Protein AF-A0A8E2AZ29-F1 (afdb_monomer_lite)

Secondary structure (DSSP, 8-state):
-HHHHHHHHHHHHHTT-TT-TT-GGG--GGGGPPPPTTS--BTTTB-TTGGG--GGG-

Sequence (58 aa):
AFMVIIWQIKMLWHAGRGHDPSGVKVTTQEQFAVPCKACPQPGINLPNNWEQAPPEFQ

Foldseek 3Di:
DVVVVVVLLVLCVVLVNNPPPVDPVPDDPVSSDDPDPPDDDPPPPADPPNVVDPPVND

pLDDT: mean 81.17, std 10.02, range [48.62, 91.56]

Organism: NCBI:txid1052685

Radius of gyration: 18.08 Å; chains: 1; bounding box: 40×18×45 Å

Structure (mmCIF, N/CA/C/O backbone):
data_AF-A0A8E2AZ29-F1
#
_entry.id   AF-A0A8E2AZ29-F1
#
loop_
_atom_site.group_PDB
_atom_site.id
_atom_site.type_symbol
_atom_site.label_atom_id
_atom_site.label_alt_id
_atom_site.label_comp_id
_atom_site.label_asym_id
_atom_site.label_entity_id
_atom_site.label_seq_id
_atom_site.pdbx_PDB_ins_code
_atom_site.Cartn_x
_atom_site.Cartn_y
_atom_site.Cartn_z
_atom_site.occupancy
_atom_site.B_iso_or_equiv
_atom_site.auth_seq_id
_atom_site.auth_comp_id
_atom_site.auth_asym_id
_atom_site.auth_atom_id
_atom_site.pdbx_PDB_model_num
ATOM 1 N N . ALA A 1 1 ? 20.246 9.324 -20.960 1.00 51.47 1 ALA A N 1
ATOM 2 C CA . ALA A 1 1 ? 19.291 8.210 -21.168 1.00 51.47 1 ALA A CA 1
ATOM 3 C C . ALA A 1 1 ? 19.460 7.048 -20.172 1.00 51.47 1 ALA A C 1
ATOM 5 O O . ALA A 1 1 ? 18.457 6.479 -19.773 1.00 51.47 1 ALA A O 1
ATOM 6 N N . PHE A 1 2 ? 20.673 6.714 -19.709 1.00 48.62 2 PHE A N 1
ATOM 7 C CA . PHE A 1 2 ? 20.907 5.575 -18.796 1.00 48.62 2 PHE A CA 1
ATOM 8 C C . PHE A 1 2 ? 20.264 5.699 -17.400 1.00 48.62 2 PHE A C 1
ATOM 10 O O . PHE A 1 2 ? 19.740 4.728 -16.865 1.00 48.62 2 PHE A O 1
ATOM 17 N N . MET A 1 3 ? 20.254 6.900 -16.818 1.00 51.69 3 MET A N 1
ATOM 18 C CA . MET A 1 3 ? 19.760 7.111 -15.450 1.00 51.69 3 MET A CA 1
ATOM 19 C C . MET A 1 3 ? 18.228 6.976 -15.324 1.00 51.69 3 MET A C 1
ATOM 21 O O . MET A 1 3 ? 17.728 6.570 -14.280 1.00 51.69 3 MET A O 1
ATOM 25 N N . VAL A 1 4 ? 17.486 7.261 -16.402 1.00 57.88 4 VAL A N 1
ATOM 26 C CA . VAL A 1 4 ? 16.010 7.232 -16.431 1.00 57.88 4 VAL A CA 1
ATOM 27 C C . VAL A 1 4 ? 15.473 5.795 -16.436 1.00 57.88 4 VAL A C 1
ATOM 29 O O . VAL A 1 4 ? 14.523 5.492 -15.719 1.00 57.88 4 VAL A O 1
ATOM 32 N N . ILE A 1 5 ? 16.114 4.889 -17.185 1.00 62.22 5 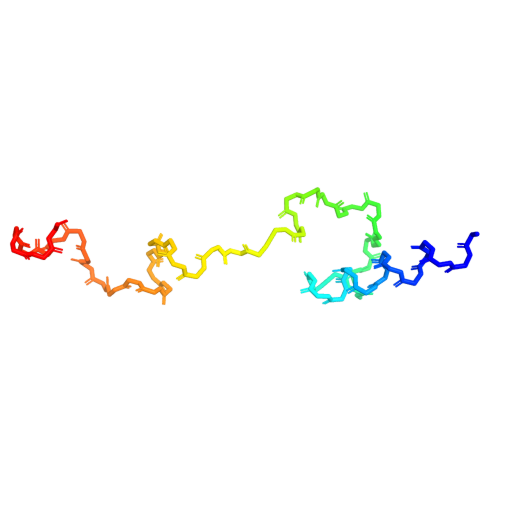ILE A N 1
ATOM 33 C CA . ILE A 1 5 ? 15.677 3.488 -17.321 1.00 62.22 5 ILE A CA 1
ATOM 34 C C . ILE A 1 5 ? 15.842 2.725 -15.996 1.00 62.22 5 ILE A C 1
ATOM 36 O O . ILE A 1 5 ? 14.952 1.982 -15.592 1.00 62.22 5 ILE A O 1
ATOM 40 N N . ILE A 1 6 ? 16.945 2.950 -15.271 1.00 70.62 6 ILE A N 1
ATOM 41 C CA . ILE A 1 6 ? 17.207 2.267 -13.991 1.00 70.62 6 ILE A CA 1
ATOM 42 C C . ILE A 1 6 ? 16.190 2.683 -12.918 1.00 70.62 6 ILE A C 1
ATOM 44 O O . ILE A 1 6 ? 15.745 1.846 -12.132 1.00 70.62 6 ILE A O 1
ATOM 48 N N . TRP A 1 7 ? 15.805 3.962 -12.881 1.00 70.62 7 TRP A N 1
ATOM 49 C CA . TRP A 1 7 ? 14.849 4.457 -11.890 1.00 70.62 7 TRP A CA 1
ATOM 50 C C . TRP A 1 7 ? 13.439 3.896 -12.119 1.00 70.62 7 TRP A C 1
ATOM 52 O O . TRP A 1 7 ? 12.815 3.413 -11.176 1.00 70.62 7 TRP A O 1
ATOM 62 N N . GLN A 1 8 ? 12.976 3.858 -13.373 1.00 76.06 8 GLN A N 1
ATOM 63 C CA . GLN A 1 8 ? 11.667 3.290 -13.718 1.00 76.06 8 GLN A CA 1
ATOM 64 C C . GLN A 1 8 ? 11.556 1.807 -13.336 1.00 76.06 8 GLN A C 1
ATOM 66 O O . GLN A 1 8 ? 10.555 1.392 -12.753 1.00 76.06 8 GLN A O 1
ATOM 71 N N . ILE A 1 9 ? 12.601 1.015 -13.594 1.00 80.69 9 ILE A N 1
ATOM 72 C CA . ILE A 1 9 ? 12.615 -0.414 -13.250 1.00 80.69 9 ILE A CA 1
ATOM 73 C C . ILE A 1 9 ? 12.559 -0.615 -11.731 1.00 80.69 9 ILE A C 1
ATOM 75 O O . ILE A 1 9 ? 11.769 -1.425 -11.251 1.00 80.69 9 ILE A O 1
ATOM 79 N N . LYS A 1 10 ? 13.334 0.151 -10.952 1.00 82.94 10 LYS A N 1
ATOM 80 C CA . LYS A 1 10 ? 13.303 0.059 -9.483 1.00 82.94 10 LYS A CA 1
ATOM 81 C C . LYS A 1 10 ? 11.920 0.372 -8.910 1.00 82.94 10 LYS A C 1
ATOM 83 O O . LYS A 1 10 ? 11.444 -0.359 -8.046 1.00 82.94 10 LYS A O 1
ATOM 88 N N . MET A 1 11 ? 11.256 1.412 -9.414 1.00 83.12 11 MET A N 1
ATOM 89 C CA . MET A 1 11 ? 9.902 1.767 -8.971 1.00 83.12 11 MET A CA 1
ATOM 90 C C . MET A 1 11 ? 8.891 0.653 -9.274 1.00 83.12 11 MET A C 1
ATOM 92 O O . MET A 1 11 ? 8.067 0.329 -8.422 1.00 83.12 11 MET A O 1
ATOM 96 N N . LEU A 1 12 ? 8.994 0.007 -10.441 1.00 84.62 12 LEU A N 1
ATOM 97 C CA . LEU A 1 12 ? 8.156 -1.150 -10.783 1.00 84.62 12 LEU A CA 1
ATOM 98 C C . LEU A 1 12 ? 8.368 -2.323 -9.825 1.00 84.62 12 LEU A C 1
ATOM 100 O O . LEU A 1 12 ? 7.409 -3.004 -9.481 1.00 84.62 12 LEU A O 1
ATOM 104 N N . TRP A 1 13 ? 9.597 -2.560 -9.367 1.00 82.00 13 TRP A N 1
ATOM 105 C CA . TRP A 1 13 ? 9.885 -3.624 -8.404 1.00 82.00 13 TRP A CA 1
ATOM 106 C C . TRP A 1 13 ? 9.288 -3.321 -7.029 1.00 82.00 13 TRP A C 1
ATOM 108 O O . TRP A 1 13 ? 8.643 -4.190 -6.449 1.00 82.00 13 TRP A O 1
ATOM 118 N N . HIS A 1 14 ? 9.422 -2.084 -6.538 1.00 83.44 14 HIS A N 1
ATOM 119 C CA . HIS A 1 14 ? 8.791 -1.662 -5.280 1.00 83.44 14 HIS A CA 1
ATOM 120 C C . HIS A 1 14 ? 7.260 -1.740 -5.326 1.00 83.44 14 HIS A C 1
ATOM 122 O O . HIS A 1 14 ? 6.637 -2.044 -4.313 1.00 83.44 14 HIS A O 1
ATOM 128 N N . ALA A 1 15 ? 6.667 -1.523 -6.500 1.00 83.06 15 ALA A N 1
ATOM 129 C CA . ALA A 1 15 ? 5.236 -1.685 -6.736 1.00 83.06 15 ALA A CA 1
ATOM 130 C C . ALA A 1 15 ? 4.801 -3.148 -6.985 1.00 83.06 15 ALA A C 1
ATOM 132 O O . ALA A 1 15 ? 3.626 -3.397 -7.242 1.00 83.06 15 ALA A O 1
ATOM 133 N N . GLY A 1 16 ? 5.718 -4.127 -6.964 1.00 84.19 16 GLY A N 1
ATOM 134 C CA . GLY A 1 16 ? 5.404 -5.538 -7.241 1.00 84.19 16 GLY A CA 1
ATOM 135 C C . GLY A 1 16 ? 5.097 -5.850 -8.714 1.00 84.19 16 GLY A C 1
ATOM 136 O O . GLY A 1 16 ? 4.546 -6.901 -9.026 1.00 84.19 16 GLY A O 1
ATOM 137 N N . ARG A 1 17 ? 5.453 -4.952 -9.638 1.00 85.25 17 ARG A N 1
ATOM 138 C CA . ARG A 1 17 ? 5.166 -5.028 -11.085 1.00 85.25 17 ARG A CA 1
ATOM 139 C C . ARG A 1 17 ? 6.394 -5.306 -11.952 1.00 85.25 17 ARG A C 1
ATOM 141 O O . ARG A 1 17 ? 6.294 -5.310 -13.172 1.00 85.25 17 ARG A O 1
ATOM 148 N N . GLY A 1 18 ? 7.552 -5.571 -11.344 1.00 83.69 18 GLY A N 1
ATOM 149 C CA . GLY A 1 18 ? 8.801 -5.861 -12.063 1.00 83.69 18 GLY A CA 1
ATOM 150 C C . GLY A 1 18 ? 8.751 -7.095 -12.975 1.00 83.69 18 GLY A C 1
ATOM 151 O O . GLY A 1 18 ? 9.493 -7.147 -13.951 1.00 83.69 18 GLY A O 1
ATOM 152 N N . HIS A 1 19 ? 7.863 -8.050 -12.680 1.00 84.69 19 HIS A N 1
ATOM 153 C CA . HIS A 1 19 ? 7.661 -9.290 -13.440 1.00 84.69 19 HIS A CA 1
ATOM 154 C C . HIS A 1 19 ? 6.263 -9.399 -14.068 1.00 84.69 19 HIS A C 1
ATOM 156 O O . HIS A 1 19 ? 5.868 -10.490 -14.470 1.00 84.69 19 HIS A O 1
ATOM 162 N N . ASP A 1 20 ? 5.498 -8.304 -14.141 1.00 84.94 20 ASP A N 1
ATOM 163 C CA . ASP A 1 20 ? 4.180 -8.328 -14.782 1.00 84.94 20 ASP A CA 1
ATOM 164 C C . ASP A 1 20 ? 4.331 -8.690 -16.275 1.00 84.94 20 ASP A C 1
ATOM 166 O O . ASP A 1 20 ? 4.976 -7.932 -17.010 1.00 84.94 20 ASP A O 1
ATOM 170 N N . PRO A 1 21 ? 3.747 -9.809 -16.752 1.00 86.75 21 PRO A N 1
ATOM 171 C CA . PRO A 1 21 ? 3.834 -10.223 -18.155 1.00 86.75 21 PRO A CA 1
ATOM 172 C C . PRO A 1 21 ? 3.273 -9.184 -19.133 1.00 86.75 21 PRO A C 1
ATOM 174 O O . PRO A 1 21 ? 3.665 -9.148 -20.298 1.00 86.75 21 PRO A O 1
ATOM 177 N N . SER A 1 22 ? 2.373 -8.323 -18.658 1.00 87.62 22 SER A N 1
ATOM 178 C CA . SER A 1 22 ? 1.758 -7.240 -19.432 1.00 87.62 22 SER A CA 1
ATOM 179 C C . SER A 1 22 ? 2.696 -6.033 -19.606 1.00 87.62 22 SER A C 1
ATOM 181 O O . SER A 1 22 ? 2.442 -5.145 -20.425 1.00 87.62 22 SER A O 1
ATOM 183 N N . GLY A 1 23 ? 3.804 -6.002 -18.859 1.00 83.81 23 GLY A N 1
ATOM 184 C CA . GLY A 1 23 ? 4.859 -4.998 -18.943 1.00 83.81 23 GLY A CA 1
ATOM 185 C C . GLY A 1 23 ? 4.494 -3.624 -18.368 1.00 83.81 23 GLY A C 1
ATOM 186 O O . GLY A 1 23 ? 3.402 -3.379 -17.871 1.00 83.81 23 GLY A O 1
ATOM 187 N N . VAL A 1 24 ? 5.431 -2.674 -18.468 1.00 84.12 24 VAL A N 1
ATOM 188 C CA . VAL A 1 24 ? 5.299 -1.325 -17.875 1.00 84.12 24 VAL A CA 1
ATOM 189 C C . VAL A 1 24 ? 4.150 -0.493 -18.454 1.00 84.12 24 VAL A C 1
ATOM 191 O O . VAL A 1 24 ? 3.627 0.388 -17.780 1.00 84.12 24 VAL A O 1
ATOM 194 N N . LYS A 1 25 ? 3.743 -0.754 -19.704 1.00 85.38 25 LYS A N 1
ATOM 195 C CA . LYS A 1 25 ? 2.730 0.056 -20.405 1.00 85.38 25 LYS A CA 1
ATOM 196 C C . LYS A 1 25 ? 1.342 -0.038 -19.776 1.00 85.38 25 LYS A C 1
ATOM 198 O O . LYS A 1 25 ? 0.529 0.851 -20.005 1.00 85.38 25 LYS A O 1
ATOM 203 N N . VAL A 1 26 ? 1.073 -1.098 -19.017 1.00 85.62 26 VAL A N 1
ATOM 204 C CA . VAL A 1 26 ? -0.211 -1.286 -18.331 1.00 85.62 26 VAL A CA 1
ATOM 205 C C . VAL A 1 26 ? -0.188 -0.800 -16.8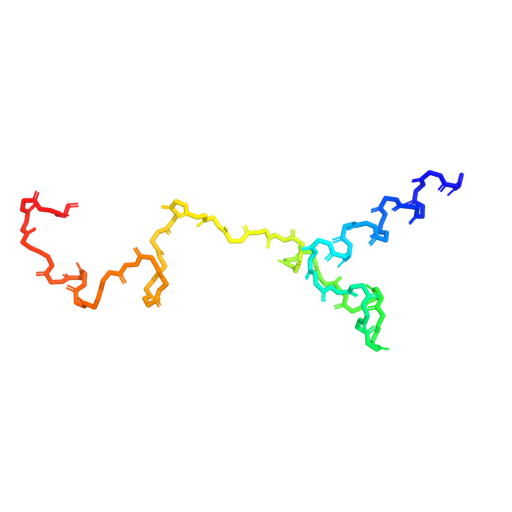83 1.00 85.62 26 VAL A C 1
ATOM 207 O O . VAL A 1 26 ? -1.210 -0.870 -16.203 1.00 85.62 26 VAL A O 1
ATOM 210 N N . THR A 1 27 ? 0.961 -0.334 -16.384 1.00 82.75 27 THR A N 1
ATOM 211 C CA . THR A 1 27 ? 1.062 0.189 -15.024 1.00 82.75 27 THR A CA 1
ATOM 212 C C . THR A 1 27 ? 0.480 1.597 -14.981 1.00 82.75 27 THR A C 1
ATOM 214 O O . THR A 1 27 ? 1.014 2.518 -15.600 1.00 82.75 27 THR A O 1
ATOM 217 N N . THR A 1 28 ? -0.620 1.773 -14.252 1.00 83.38 28 THR A N 1
ATOM 218 C CA . THR A 1 28 ? -1.248 3.086 -14.067 1.00 83.38 28 THR A CA 1
ATOM 219 C C . THR A 1 28 ? -0.577 3.858 -12.931 1.00 83.38 28 THR A C 1
ATOM 221 O O . THR A 1 28 ? 0.100 3.284 -12.078 1.00 83.38 28 THR A O 1
ATOM 224 N N . GLN A 1 29 ? -0.771 5.179 -12.892 1.00 75.31 29 GLN A N 1
ATOM 225 C CA . GLN A 1 29 ? -0.169 6.030 -11.860 1.00 75.31 29 GLN A CA 1
ATOM 226 C C . GLN A 1 29 ? -0.587 5.626 -10.435 1.00 75.31 29 GLN A C 1
ATOM 228 O O . GLN A 1 29 ? 0.213 5.703 -9.506 1.00 75.31 29 GLN A O 1
ATOM 233 N N . GLU A 1 30 ? -1.809 5.122 -10.273 1.00 77.69 30 GLU A N 1
ATOM 234 C CA . GLU A 1 30 ? -2.352 4.664 -8.989 1.00 77.69 30 GLU A CA 1
ATOM 235 C C . GLU A 1 30 ? -1.631 3.422 -8.448 1.00 77.69 30 GLU A C 1
ATOM 237 O O . GLU A 1 30 ? -1.587 3.199 -7.243 1.00 77.69 30 GLU A O 1
ATOM 242 N N . GLN A 1 31 ? -1.003 2.636 -9.324 1.00 79.31 31 GLN A N 1
ATOM 243 C CA . GLN A 1 31 ? -0.337 1.383 -8.963 1.00 79.31 31 GLN A CA 1
ATOM 244 C C . GLN A 1 31 ? 1.089 1.582 -8.432 1.00 79.31 31 GLN A C 1
ATOM 246 O O . GLN A 1 31 ? 1.725 0.616 -8.019 1.00 79.31 31 GLN A O 1
ATOM 251 N N . PHE A 1 32 ? 1.584 2.823 -8.411 1.00 77.31 32 PHE A N 1
ATOM 252 C CA . PHE A 1 32 ? 2.825 3.198 -7.726 1.00 77.31 32 PHE A CA 1
ATOM 253 C C . PHE A 1 32 ? 2.582 3.827 -6.348 1.00 77.31 32 PHE A C 1
ATOM 255 O O . PHE A 1 32 ? 3.543 4.079 -5.617 1.00 77.31 32 PHE A O 1
ATOM 262 N N . ALA A 1 33 ? 1.324 4.090 -5.981 1.00 80.38 33 ALA A N 1
ATOM 263 C CA . ALA A 1 33 ? 0.991 4.601 -4.663 1.00 80.38 33 ALA A CA 1
ATOM 264 C C . ALA A 1 33 ? 1.051 3.468 -3.631 1.00 80.38 33 ALA A C 1
ATOM 266 O O . ALA A 1 33 ? 0.465 2.401 -3.806 1.00 80.38 33 ALA A O 1
ATOM 267 N N . VAL A 1 34 ? 1.755 3.709 -2.528 1.00 76.06 34 VAL A N 1
ATOM 268 C CA . VAL A 1 34 ? 1.735 2.814 -1.368 1.00 76.06 34 VAL A CA 1
ATOM 269 C C . VAL A 1 34 ? 0.523 3.166 -0.504 1.00 76.06 34 VAL A C 1
ATOM 271 O O . VAL A 1 34 ? 0.345 4.349 -0.198 1.00 76.06 34 VAL A O 1
ATOM 274 N N . PRO A 1 35 ? -0.292 2.186 -0.065 1.00 77.56 35 PRO A N 1
ATOM 275 C CA . PRO A 1 35 ? -1.378 2.453 0.869 1.00 77.56 35 PRO A CA 1
ATOM 276 C C . PRO A 1 35 ? -0.849 3.132 2.133 1.00 77.56 35 PRO A C 1
ATOM 278 O O . PRO A 1 35 ? 0.150 2.696 2.719 1.00 77.56 35 PRO A O 1
ATOM 281 N N . CYS A 1 36 ? -1.518 4.197 2.573 1.00 85.00 36 CYS A N 1
ATOM 282 C CA . CYS A 1 36 ? -1.134 4.889 3.795 1.00 85.00 36 CYS A CA 1
ATOM 283 C C . CYS A 1 36 ? -1.354 3.973 5.003 1.00 85.00 36 CYS A C 1
ATOM 285 O O . CYS A 1 36 ? -2.488 3.628 5.333 1.00 85.00 36 CYS A O 1
ATOM 287 N N . LYS A 1 37 ? -0.272 3.611 5.700 1.00 83.19 37 LYS A N 1
ATOM 288 C CA . LYS A 1 37 ? -0.339 2.745 6.889 1.00 83.19 37 LYS A CA 1
ATOM 289 C C . LYS A 1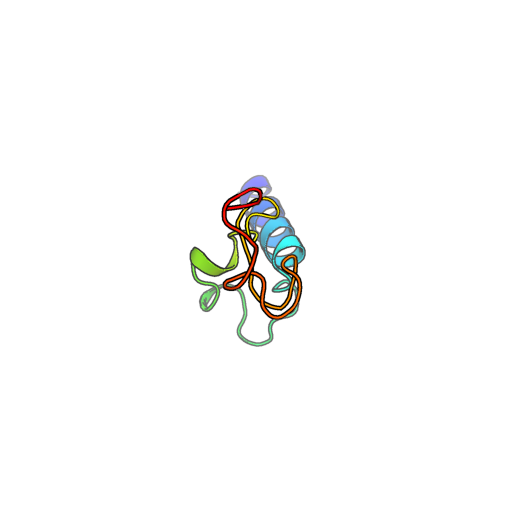 37 ? -1.065 3.390 8.075 1.00 83.19 37 LYS A C 1
ATOM 291 O O . LYS A 1 37 ? -1.535 2.666 8.944 1.00 83.19 37 LYS A O 1
ATOM 296 N N . ALA A 1 38 ? -1.140 4.722 8.106 1.00 86.94 38 ALA A N 1
ATOM 297 C CA . ALA A 1 38 ? -1.841 5.470 9.146 1.00 86.94 38 ALA A CA 1
ATOM 298 C C . ALA A 1 38 ? -3.340 5.638 8.857 1.00 86.94 38 ALA A C 1
ATOM 300 O O . ALA A 1 38 ? -4.110 5.884 9.778 1.00 86.94 38 ALA A O 1
ATOM 301 N N . CYS A 1 39 ? -3.769 5.511 7.595 1.00 90.31 39 CYS A N 1
ATOM 302 C CA . CYS A 1 39 ? -5.186 5.592 7.266 1.00 90.31 39 CYS A CA 1
ATOM 303 C C . CYS A 1 39 ? -5.933 4.360 7.809 1.00 90.31 39 CYS A C 1
ATOM 305 O O . CYS A 1 39 ? -5.385 3.254 7.743 1.00 90.31 39 CYS A O 1
ATOM 307 N N . PRO A 1 40 ? -7.177 4.523 8.296 1.00 88.44 40 PRO A N 1
ATOM 308 C CA . PRO A 1 40 ? -8.037 3.404 8.669 1.00 88.44 40 PRO A CA 1
ATOM 309 C C . PRO A 1 40 ? -8.293 2.497 7.456 1.00 88.44 40 PRO A C 1
ATOM 311 O O . PRO A 1 40 ? -8.799 2.947 6.429 1.00 88.44 40 PRO A O 1
ATOM 314 N N . GLN A 1 41 ? -7.929 1.223 7.563 1.00 89.62 41 GLN A N 1
ATOM 315 C CA . GLN A 1 41 ? -8.120 0.193 6.544 1.00 89.62 41 GLN A CA 1
ATOM 316 C C . GLN A 1 41 ? -8.889 -0.983 7.171 1.00 89.62 41 GLN A C 1
ATOM 318 O O . GLN A 1 41 ? -8.279 -1.834 7.838 1.00 89.62 41 GLN A O 1
ATOM 323 N N . PRO A 1 42 ? -10.225 -1.040 6.984 1.00 89.75 42 PRO A N 1
ATOM 324 C CA . PRO A 1 42 ? -11.058 -2.120 7.504 1.00 89.75 42 PRO A CA 1
ATOM 325 C C . PRO A 1 42 ? -10.519 -3.500 7.114 1.00 89.75 42 PRO A C 1
ATOM 327 O O . PRO A 1 42 ? -10.197 -3.743 5.953 1.00 89.75 42 PRO A O 1
ATOM 330 N N . GLY A 1 43 ? -10.389 -4.398 8.095 1.00 86.62 43 GLY A N 1
ATOM 331 C CA . GLY A 1 43 ? -9.868 -5.753 7.883 1.00 86.62 43 GLY A CA 1
ATOM 332 C C . GLY A 1 43 ? -8.349 -5.855 7.681 1.00 86.62 43 GLY A C 1
ATOM 333 O O . GLY A 1 43 ? -7.846 -6.965 7.527 1.00 86.62 43 GLY A O 1
ATOM 334 N N . ILE A 1 44 ? -7.613 -4.735 7.700 1.00 89.31 44 ILE A N 1
ATOM 335 C CA . ILE A 1 44 ? -6.141 -4.714 7.622 1.00 89.31 44 ILE A CA 1
ATOM 336 C C . ILE A 1 44 ? -5.539 -4.218 8.937 1.00 89.31 44 ILE A C 1
ATOM 338 O O . ILE A 1 44 ? -4.819 -4.959 9.602 1.00 89.31 44 ILE A O 1
ATOM 342 N N . ASN A 1 45 ? -5.804 -2.962 9.305 1.00 91.19 45 ASN A N 1
ATOM 343 C CA . ASN A 1 45 ? -5.251 -2.327 10.511 1.00 91.19 45 ASN A CA 1
ATOM 344 C C . ASN A 1 45 ? -6.334 -1.857 11.495 1.00 91.19 45 ASN A C 1
ATOM 346 O O . ASN A 1 45 ? -6.006 -1.249 12.511 1.00 91.19 45 ASN A O 1
ATOM 350 N N . LEU A 1 46 ? -7.603 -2.153 11.208 1.00 89.31 46 LEU A N 1
ATOM 351 C CA . LEU A 1 46 ? -8.724 -1.929 12.113 1.00 89.31 46 LEU A CA 1
ATOM 352 C C . LEU A 1 46 ? -9.266 -3.271 12.620 1.00 89.31 46 LEU A C 1
ATOM 354 O O . LEU A 1 46 ? -9.400 -4.203 11.819 1.00 89.31 46 LEU A O 1
ATOM 358 N N . PRO A 1 47 ? -9.608 -3.381 13.916 1.00 88.81 47 PRO A N 1
ATOM 359 C CA . PRO A 1 47 ? -10.277 -4.562 14.446 1.00 88.81 47 PRO A CA 1
ATOM 360 C C 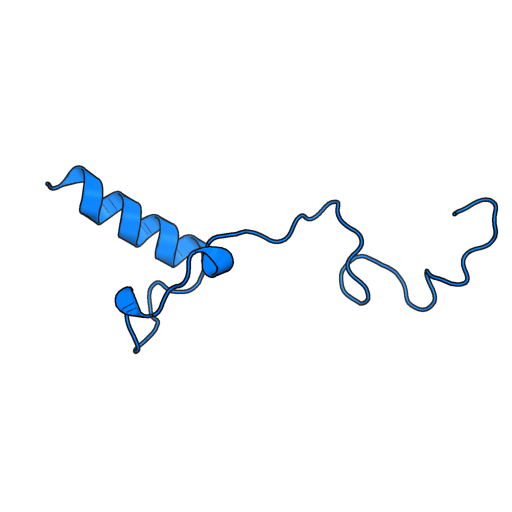. PRO A 1 47 ? -11.683 -4.721 13.845 1.00 88.81 47 PRO A C 1
ATOM 362 O O . PRO A 1 47 ? -12.299 -3.765 13.367 1.00 88.81 47 PRO A O 1
ATOM 365 N N . ASN A 1 48 ? -12.221 -5.941 13.892 1.00 89.31 48 ASN A N 1
ATOM 366 C CA . ASN A 1 48 ? -13.619 -6.174 13.529 1.00 89.31 48 ASN A CA 1
ATOM 367 C C . ASN A 1 48 ? -14.539 -5.331 14.423 1.00 89.31 48 ASN A C 1
ATOM 369 O O . ASN A 1 48 ? -14.272 -5.179 15.613 1.00 89.31 48 ASN A O 1
ATOM 373 N N . ASN A 1 49 ? -15.627 -4.812 13.848 1.00 88.19 49 ASN A N 1
ATOM 374 C CA . ASN A 1 49 ? -16.574 -3.917 14.522 1.00 88.19 49 ASN A CA 1
ATOM 375 C C . ASN A 1 49 ? -15.949 -2.613 15.060 1.00 88.19 49 ASN A C 1
ATOM 377 O O . ASN A 1 49 ? -16.499 -2.028 15.987 1.00 88.19 49 ASN A O 1
ATOM 381 N N . TRP A 1 50 ? -14.841 -2.124 14.483 1.00 88.19 50 TRP A N 1
ATOM 382 C CA . TRP A 1 50 ? -14.260 -0.815 14.836 1.00 88.19 50 TRP A CA 1
ATOM 383 C C . TRP A 1 50 ? -15.280 0.338 14.759 1.00 88.19 50 TRP A C 1
ATOM 385 O O . TRP A 1 50 ? -15.199 1.284 15.530 1.00 88.19 50 TRP A O 1
ATOM 395 N N . GLU A 1 51 ? -16.274 0.228 13.875 1.00 89.12 51 GLU A N 1
ATOM 396 C CA . GLU A 1 51 ? -17.376 1.191 13.725 1.00 89.12 51 GLU A CA 1
ATOM 397 C C . GLU A 1 51 ? -18.317 1.236 14.9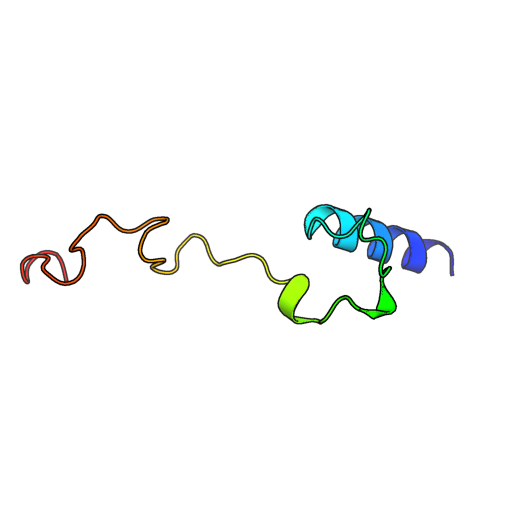41 1.00 89.12 51 GLU A C 1
ATOM 399 O O . GLU A 1 51 ? -19.045 2.206 15.117 1.00 89.12 51 GLU A O 1
ATOM 404 N N . GLN A 1 52 ? -18.315 0.189 15.773 1.00 91.56 52 GLN A N 1
ATOM 405 C CA . GLN A 1 52 ? -19.125 0.069 16.991 1.00 91.56 52 GLN A CA 1
ATOM 406 C C . GLN A 1 52 ? -18.322 0.412 18.252 1.00 91.56 52 GLN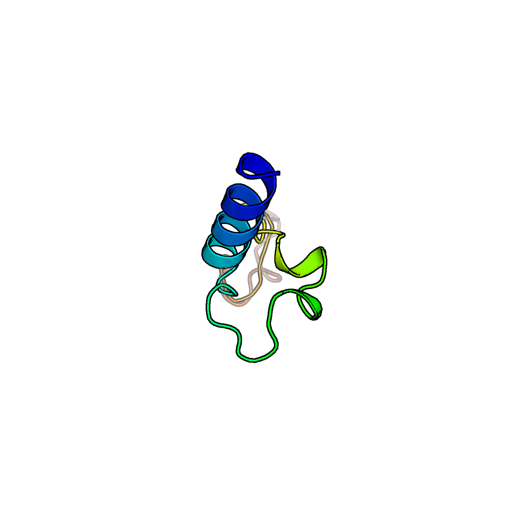 A C 1
ATOM 408 O O . GLN A 1 52 ? -18.761 0.098 19.361 1.00 91.56 52 GLN A O 1
ATOM 413 N N . ALA A 1 53 ? -17.127 0.993 18.101 1.00 87.44 53 ALA A N 1
ATOM 414 C CA . ALA A 1 53 ? -16.334 1.414 19.243 1.00 87.44 53 ALA A CA 1
ATOM 415 C C . ALA A 1 53 ? -17.145 2.398 20.112 1.00 87.44 53 ALA A C 1
ATOM 417 O O . ALA A 1 53 ? -17.876 3.229 19.569 1.00 87.44 53 ALA A O 1
ATOM 418 N N . PRO A 1 54 ? -17.044 2.307 21.450 1.00 89.69 54 PRO A N 1
ATOM 419 C CA . PRO A 1 54 ? -17.672 3.269 22.345 1.00 89.69 54 PRO A CA 1
ATOM 420 C C . PRO A 1 54 ? -17.271 4.716 22.005 1.00 89.69 54 PRO A C 1
ATOM 422 O O . PRO A 1 54 ? -16.156 4.921 21.516 1.00 89.69 54 PRO A O 1
ATOM 425 N N . PRO A 1 55 ? -18.110 5.724 22.313 1.00 85.12 55 PRO A N 1
ATOM 426 C CA . PRO A 1 55 ? -17.820 7.125 22.001 1.00 85.12 55 PRO A CA 1
ATOM 427 C C . PRO A 1 55 ? -16.499 7.638 22.587 1.00 85.12 55 PRO A C 1
ATOM 429 O O . PRO A 1 55 ? -15.919 8.567 22.042 1.00 85.12 55 PRO A O 1
ATOM 432 N N . GLU A 1 56 ? -16.001 7.045 23.677 1.00 88.25 56 GLU A N 1
ATOM 433 C CA . GLU A 1 56 ? -14.681 7.371 24.232 1.00 88.25 56 GLU A CA 1
ATOM 434 C C . GLU A 1 56 ? -13.486 6.971 23.337 1.00 88.25 56 GLU A C 1
ATOM 436 O O . GLU A 1 56 ? -12.364 7.407 23.598 1.00 88.25 56 GLU A O 1
ATOM 441 N N . PHE A 1 57 ? -13.712 6.159 22.298 1.00 74.81 57 PHE A N 1
ATOM 442 C CA . PHE A 1 57 ? -12.703 5.672 21.348 1.00 74.81 57 PHE A CA 1
ATOM 443 C C . PHE A 1 57 ? -12.969 6.089 19.887 1.00 74.81 57 PHE A C 1
ATOM 445 O O . PHE A 1 57 ? -12.207 5.677 19.008 1.00 74.81 57 PHE A O 1
ATOM 452 N N . GLN A 1 58 ? -14.029 6.867 19.625 1.00 63.09 58 GLN A N 1
ATOM 453 C CA . GLN A 1 58 ? -14.301 7.503 18.323 1.00 63.09 58 GLN A CA 1
ATOM 454 C C . GLN A 1 58 ? -13.646 8.882 18.237 1.00 63.09 58 GLN A C 1
ATOM 456 O O . GLN A 1 58 ? -13.177 9.219 17.126 1.00 63.09 58 GLN A O 1
#